Protein AF-A0A8U8B3V0-F1 (afdb_monomer_lite)

pLDDT: mean 78.34, std 12.83, range [44.94, 96.38]

Foldseek 3Di:
DVVVVVVVVVVVVVVVVVVVVVVVVVVVVVVVVVVVVCCVVPPPDPPVRVVVLLVVLVVVVLVLVLLVLVLQQLVCVLVVHHRDVCSVVVNDPDDPPPVCSVVCPPPVVVVVVVVSVVVSVVSVVVSVVSVVVSVVVVVVVPPPPD

Organism: Geospiza parvula (NCBI:txid87175)

InterPro domains:
  IPR040210 Cep85/Cep85L [PTHR31075] (2-146)
  IPR058190 Centrosomal protein of 85 kDa-like, CC4 coiled-coil domain [PF24555] (1-32)

Radius of gyration: 33.57 Å; chains: 1; bounding box: 86×41×93 Å

Secondary structure (DSSP, 8-state):
-HHHHHHHHHHHHHHHHHHHHHHHHHHHHHHHHHHHHHHHH-----HHHHHHHHHHHHHHHHHHHHHHHHHHHHHHHHTTPPP-HHHHTT-------TTHHHHTTSHHHHHHHHHHHHHHHHHHHHHHHHHHHHHHHHHHHT----

Sequence (146 aa):
MRRENALQQLRAAVKELSVQNQELIEKNLTLQEQLRQAQLTAQPLPADTARLAQELHGELASCLQDLQSVYSIVTQRAQGKDPNLSLLLGIHSVQYPVKEKDDLLSPDGLAKKLVEVKQLHKEVEDLRTAISDRYAQDMGDNCITQ

Structure (mmCIF, N/CA/C/O backbone):
data_AF-A0A8U8B3V0-F1
#
_entry.id   AF-A0A8U8B3V0-F1
#
loop_
_atom_site.group_PDB
_atom_site.id
_atom_site.type_symbol
_atom_site.label_atom_id
_atom_site.label_alt_id
_atom_site.label_comp_id
_atom_site.label_asym_id
_atom_site.label_entity_id
_atom_site.label_seq_id
_atom_site.pdbx_PDB_ins_code
_atom_site.Cartn_x
_atom_site.Cartn_y
_atom_site.Cartn_z
_atom_site.occupancy
_atom_site.B_iso_or_equiv
_atom_site.auth_seq_id
_atom_site.auth_comp_id
_atom_site.auth_asym_id
_atom_site.auth_atom_id
_atom_site.pdbx_PDB_model_num
ATOM 1 N N . MET A 1 1 ? -53.042 -22.652 54.509 1.00 62.47 1 MET A N 1
ATOM 2 C CA . MET A 1 1 ? -53.246 -22.902 53.061 1.00 62.47 1 MET A CA 1
ATOM 3 C C . MET A 1 1 ? -53.024 -21.683 52.155 1.00 62.47 1 MET A C 1
ATOM 5 O O . MET A 1 1 ? -51.919 -21.561 51.653 1.00 62.47 1 MET A O 1
ATOM 9 N N . ARG A 1 2 ? -53.971 -20.748 51.918 1.00 72.75 2 ARG A N 1
ATOM 10 C CA . ARG A 1 2 ? -53.747 -19.657 50.918 1.00 72.75 2 ARG A CA 1
ATOM 11 C C . ARG A 1 2 ? -52.559 -18.729 51.230 1.00 72.75 2 ARG A C 1
ATOM 13 O O . ARG A 1 2 ? -51.812 -18.371 50.328 1.00 72.75 2 ARG A O 1
ATOM 20 N N . ARG A 1 3 ? -52.380 -18.352 52.501 1.00 75.44 3 ARG A N 1
ATOM 21 C CA . ARG A 1 3 ? -51.289 -17.465 52.951 1.00 75.44 3 ARG A CA 1
ATOM 22 C C . ARG A 1 3 ? -49.904 -18.115 52.838 1.00 75.44 3 ARG A C 1
ATOM 24 O O . ARG A 1 3 ? -48.948 -17.438 52.487 1.00 75.44 3 ARG A O 1
ATOM 31 N N . GLU A 1 4 ? -49.813 -19.418 53.097 1.00 80.75 4 GLU A N 1
ATOM 32 C CA . GLU A 1 4 ? -48.567 -20.187 52.956 1.00 80.75 4 GLU A CA 1
ATOM 33 C C . GLU A 1 4 ? -48.157 -20.331 51.492 1.00 80.75 4 GLU A C 1
ATOM 35 O O . GLU A 1 4 ? -46.999 -20.081 51.174 1.00 80.75 4 GLU A O 1
ATOM 40 N N . ASN A 1 5 ? -49.110 -20.603 50.593 1.00 81.94 5 ASN A N 1
ATOM 41 C CA . ASN A 1 5 ? -48.838 -20.657 49.154 1.00 81.94 5 ASN A CA 1
ATOM 42 C C . ASN A 1 5 ? -48.318 -19.318 48.607 1.00 81.94 5 ASN A C 1
ATOM 44 O O . ASN A 1 5 ? -47.363 -19.307 47.835 1.00 81.94 5 ASN A O 1
ATOM 48 N N . ALA A 1 6 ? -48.888 -18.188 49.039 1.00 83.75 6 ALA A N 1
ATOM 49 C CA . ALA A 1 6 ? -48.409 -16.861 48.638 1.00 83.75 6 ALA A CA 1
ATOM 50 C C . ALA A 1 6 ? -46.982 -16.575 49.148 1.00 83.75 6 ALA A C 1
ATOM 52 O O . ALA A 1 6 ? -46.149 -16.038 48.420 1.00 83.75 6 ALA A O 1
ATOM 53 N N . LEU A 1 7 ? -46.669 -16.985 50.383 1.00 89.94 7 LEU A N 1
ATOM 54 C CA . LEU A 1 7 ? -45.320 -16.886 50.951 1.00 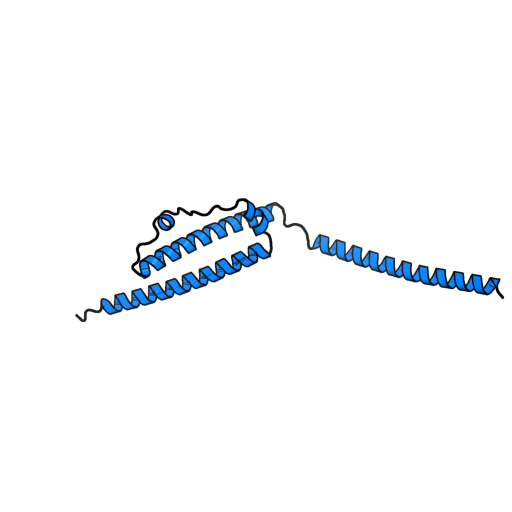89.94 7 LEU A CA 1
ATOM 55 C C . LEU A 1 7 ? -44.308 -17.770 50.211 1.00 89.94 7 LEU A C 1
ATOM 57 O O . LEU A 1 7 ? -43.166 -17.358 50.008 1.00 89.94 7 LEU A O 1
ATOM 61 N N . GLN A 1 8 ? -44.709 -18.971 49.792 1.00 87.88 8 GLN A N 1
ATOM 62 C CA . GLN A 1 8 ? -43.870 -19.860 48.986 1.00 87.88 8 GLN A CA 1
ATOM 63 C C . GLN A 1 8 ? -43.620 -19.309 47.581 1.00 87.88 8 GLN A C 1
ATOM 65 O O . GLN A 1 8 ? -42.479 -19.345 47.125 1.00 87.88 8 GLN A O 1
ATOM 70 N N . GLN A 1 9 ? -44.636 -18.736 46.931 1.00 88.75 9 GLN A N 1
ATOM 71 C CA . GLN A 1 9 ? -44.484 -18.075 45.630 1.00 88.75 9 GLN A CA 1
ATOM 72 C C . GLN A 1 9 ? -43.546 -16.866 45.707 1.00 88.75 9 GLN A C 1
ATOM 74 O O . GLN A 1 9 ? -42.654 -16.733 44.873 1.00 88.75 9 GLN A O 1
ATOM 79 N N . LEU A 1 10 ? -43.674 -16.031 46.744 1.00 91.00 10 LEU A N 1
ATOM 80 C CA . LEU A 1 10 ? -42.775 -14.894 46.947 1.00 91.00 10 LEU A CA 1
ATOM 81 C C . LEU A 1 10 ? -41.325 -15.350 47.168 1.00 91.00 10 LEU A C 1
ATOM 83 O O . LEU A 1 10 ? -40.404 -14.790 46.581 1.00 91.00 10 LEU A O 1
ATOM 87 N N . ARG A 1 11 ? -41.110 -16.399 47.974 1.00 91.75 11 ARG A N 1
ATOM 88 C CA . ARG A 1 11 ? -39.772 -16.980 48.182 1.00 91.75 11 ARG A CA 1
ATOM 89 C C . ARG A 1 11 ? -39.170 -17.525 46.890 1.00 91.75 11 ARG A C 1
ATOM 91 O O . ARG A 1 11 ? -37.973 -17.357 46.682 1.00 91.75 11 ARG A O 1
ATOM 98 N N . ALA A 1 12 ? -39.976 -18.162 46.043 1.00 89.81 12 ALA A N 1
ATOM 99 C CA . ALA A 1 12 ? -39.524 -18.660 44.748 1.00 89.81 12 ALA A CA 1
ATOM 100 C C . ALA A 1 12 ? -39.103 -17.507 43.825 1.00 89.81 12 ALA A C 1
ATOM 102 O O . ALA A 1 12 ? -37.981 -17.521 43.328 1.00 89.81 12 ALA A O 1
ATOM 103 N N . ALA A 1 13 ? -39.935 -16.468 43.699 1.00 91.44 13 ALA A N 1
ATOM 104 C CA . ALA A 1 13 ? -39.638 -15.295 42.876 1.00 91.44 13 ALA A CA 1
ATOM 105 C C . ALA A 1 13 ? -38.382 -14.541 43.348 1.00 91.44 13 ALA A C 1
ATOM 107 O O . ALA A 1 13 ? -37.547 -14.151 42.539 1.00 91.44 13 ALA A O 1
ATOM 108 N N . VAL A 1 14 ? -38.200 -14.377 44.663 1.00 93.00 14 VAL A N 1
ATOM 109 C CA . VAL A 1 14 ? -36.988 -13.755 45.226 1.00 93.00 14 VAL A CA 1
ATOM 110 C C . VAL A 1 14 ? -35.747 -14.600 44.937 1.00 93.00 14 VAL A C 1
ATOM 112 O O . VAL A 1 14 ? -34.689 -14.053 44.634 1.00 93.00 14 VAL A O 1
ATOM 115 N N . LYS A 1 15 ? -35.862 -15.930 45.000 1.00 93.75 15 LYS A N 1
ATOM 116 C CA . LYS A 1 15 ? -34.750 -16.835 44.696 1.00 93.75 15 LYS A CA 1
ATOM 117 C C . LYS A 1 15 ? -34.370 -16.770 43.216 1.00 93.75 15 LYS A C 1
ATOM 119 O O . LYS A 1 15 ? -33.188 -16.717 42.901 1.00 93.75 15 LYS A O 1
ATOM 124 N N . GLU A 1 16 ? -35.357 -16.716 42.332 1.00 94.81 16 GLU A N 1
ATOM 125 C CA . GLU A 1 16 ? -35.156 -16.587 40.888 1.00 94.81 16 GLU A CA 1
ATOM 126 C C . GLU A 1 16 ? -34.526 -15.233 40.521 1.00 94.81 16 GLU A C 1
ATOM 128 O O . GLU A 1 16 ? -33.511 -15.197 39.828 1.00 94.81 16 GLU A O 1
ATOM 133 N N . LEU A 1 17 ? -35.023 -14.131 41.096 1.00 94.75 17 LEU A N 1
ATOM 134 C CA . LEU A 1 17 ? -34.415 -12.801 40.961 1.00 94.75 17 LEU A CA 1
ATOM 135 C C . LEU A 1 17 ? -32.986 -12.750 41.507 1.00 94.75 17 LEU A C 1
ATOM 137 O O . LEU A 1 17 ? -32.134 -12.080 40.931 1.00 94.75 17 LEU A O 1
ATOM 141 N N . SER A 1 18 ? -32.711 -13.444 42.613 1.00 94.56 18 SER A N 1
ATOM 142 C CA . SER A 1 18 ? -31.363 -13.526 43.180 1.00 94.56 18 SER A CA 1
ATOM 143 C C . SER A 1 18 ? -30.403 -14.236 42.231 1.00 94.56 18 SER A C 1
ATOM 145 O O . SER A 1 18 ? -29.291 -13.755 42.046 1.00 94.56 18 SER A O 1
ATOM 147 N N . VAL A 1 19 ? -30.826 -15.350 41.622 1.00 94.25 19 VAL A N 1
ATOM 148 C CA . VAL A 1 19 ? -30.021 -16.087 40.635 1.00 94.25 19 VAL A CA 1
ATOM 149 C C . VAL A 1 19 ? -29.766 -15.220 39.404 1.00 94.25 19 VAL A C 1
ATOM 151 O O . VAL A 1 19 ? -28.622 -15.096 38.977 1.00 94.25 19 VAL A O 1
ATOM 154 N N . GLN A 1 20 ? -30.796 -14.546 38.887 1.00 94.75 20 GLN A N 1
ATOM 155 C CA . GLN A 1 20 ? -30.652 -13.633 37.750 1.00 94.75 20 GLN A CA 1
ATOM 156 C C . GLN A 1 20 ? -29.718 -12.455 38.054 1.00 94.75 20 GLN A C 1
ATOM 158 O O . GLN A 1 20 ? -28.902 -12.088 37.212 1.00 94.75 20 GLN A O 1
ATOM 163 N N . ASN A 1 21 ? -29.793 -11.876 39.256 1.00 95.00 21 ASN A N 1
ATOM 164 C CA . ASN A 1 21 ? -28.866 -10.823 39.676 1.00 95.00 21 ASN A CA 1
ATOM 165 C C . ASN A 1 21 ? -27.423 -11.326 39.723 1.00 95.00 21 ASN A C 1
ATOM 167 O O . ASN A 1 21 ? -26.513 -10.629 39.286 1.00 95.00 21 ASN A O 1
ATOM 171 N N . GLN A 1 22 ? -27.211 -12.536 40.237 1.00 95.88 22 GLN A N 1
ATOM 172 C CA . GLN A 1 22 ? -25.883 -13.133 40.331 1.00 95.88 22 GLN A CA 1
ATOM 173 C C . GLN A 1 22 ? -25.280 -13.369 38.942 1.00 95.88 22 GLN A C 1
ATOM 175 O O . GLN A 1 22 ? -24.132 -13.010 38.696 1.00 95.88 22 GLN A O 1
ATOM 180 N N . GLU A 1 23 ? -26.095 -13.862 38.010 1.00 95.81 23 GLU A N 1
ATOM 181 C CA . GLU A 1 23 ? -25.704 -14.075 36.617 1.00 95.81 23 GLU A CA 1
ATOM 182 C C . GLU A 1 23 ? -25.417 -12.748 35.884 1.00 95.81 23 GLU A C 1
ATOM 184 O O . GLU A 1 23 ? -24.482 -12.649 35.090 1.00 95.81 23 GLU A O 1
ATOM 189 N N . LEU A 1 24 ? -26.191 -11.693 36.166 1.00 95.81 24 LEU A N 1
ATOM 190 C CA . LEU A 1 24 ? -25.937 -10.347 35.642 1.00 95.81 24 LEU A CA 1
ATOM 191 C C . LEU A 1 24 ? -24.634 -9.753 36.182 1.00 95.81 24 LEU A C 1
ATOM 193 O O . LEU A 1 24 ? -23.906 -9.121 35.419 1.00 95.81 24 LEU A O 1
ATOM 197 N N . ILE A 1 25 ? -24.325 -9.957 37.465 1.00 96.00 25 ILE A N 1
ATOM 198 C CA . ILE A 1 25 ? -23.066 -9.508 38.077 1.00 96.00 25 ILE A CA 1
ATOM 199 C C . ILE A 1 25 ? -21.878 -10.213 37.420 1.00 96.00 25 ILE A C 1
ATOM 201 O O . ILE A 1 25 ? -20.908 -9.553 37.054 1.00 96.00 25 ILE A O 1
ATOM 205 N N . GLU A 1 26 ? -21.968 -11.527 37.214 1.00 96.38 26 GLU A N 1
ATOM 206 C CA . GLU A 1 26 ? -20.926 -12.305 36.539 1.00 96.38 26 GLU A CA 1
ATOM 207 C C . GLU A 1 26 ? -20.706 -11.828 35.095 1.00 96.38 26 GLU A C 1
ATOM 209 O O . GLU A 1 26 ? -19.571 -11.583 34.675 1.00 96.38 26 GLU A O 1
ATOM 214 N N . LYS A 1 27 ? -21.793 -11.586 34.349 1.00 94.50 27 LYS A N 1
ATOM 215 C CA . LYS A 1 27 ? -21.730 -10.991 33.004 1.00 94.50 27 LYS A CA 1
ATOM 216 C C . LYS A 1 27 ? -21.117 -9.591 33.027 1.00 94.50 27 LYS A C 1
ATOM 218 O O . LYS A 1 27 ? -20.308 -9.275 32.160 1.00 94.50 27 LYS A O 1
ATOM 223 N N . ASN A 1 28 ? -21.462 -8.756 34.007 1.00 95.88 28 ASN A N 1
ATOM 224 C CA . ASN A 1 28 ? -20.919 -7.403 34.121 1.00 95.88 28 ASN A CA 1
ATOM 225 C C . ASN A 1 28 ? -19.412 -7.422 34.408 1.00 95.88 28 ASN A C 1
ATOM 227 O O . ASN A 1 28 ? -18.664 -6.711 33.745 1.00 95.88 28 ASN A O 1
ATOM 231 N N . LEU A 1 29 ? -18.966 -8.285 35.325 1.00 95.38 29 LEU A N 1
ATOM 232 C CA . LEU A 1 29 ? -17.548 -8.494 35.624 1.00 95.38 29 LEU A CA 1
ATOM 233 C C . LEU A 1 29 ? -16.782 -8.990 34.396 1.00 95.38 29 LEU A C 1
ATOM 235 O O . LEU A 1 29 ? -15.734 -8.447 34.063 1.00 95.38 29 LEU A O 1
ATOM 239 N N . THR A 1 30 ? -17.342 -9.963 33.676 1.00 94.56 30 THR A N 1
ATOM 240 C CA . THR A 1 30 ? -16.739 -10.493 32.445 1.00 94.56 30 THR A CA 1
ATOM 241 C C . THR A 1 30 ? -16.597 -9.401 31.385 1.00 94.56 30 THR A C 1
ATOM 243 O O . THR A 1 30 ? -15.546 -9.271 30.761 1.00 94.56 30 THR A O 1
ATOM 246 N N . LEU A 1 31 ? -17.632 -8.577 31.204 1.00 93.75 31 LEU A N 1
ATOM 247 C CA . LEU A 1 31 ? -17.594 -7.447 30.278 1.00 93.75 31 LEU A CA 1
ATOM 248 C C . LEU A 1 31 ? -16.590 -6.375 30.716 1.00 93.75 31 LEU A C 1
ATOM 250 O O . LEU A 1 31 ? -15.888 -5.832 29.867 1.00 93.75 31 LEU A O 1
ATOM 254 N N . GLN A 1 32 ? -16.488 -6.073 32.013 1.00 93.75 32 GLN A N 1
ATOM 255 C CA . GLN A 1 32 ? -15.497 -5.127 32.533 1.00 93.75 32 GLN A CA 1
ATOM 256 C C . GLN A 1 32 ? -14.064 -5.621 32.309 1.00 93.75 32 GLN A C 1
ATOM 258 O O . GLN A 1 32 ? -13.212 -4.829 31.906 1.00 93.75 32 GLN A O 1
ATOM 263 N N . GLU A 1 33 ? -13.803 -6.914 32.512 1.00 91.19 33 GLU A N 1
ATOM 264 C CA . GLU A 1 33 ? -12.494 -7.523 32.253 1.00 91.19 33 GLU A CA 1
ATOM 265 C C . GLU A 1 33 ? -12.153 -7.456 30.758 1.00 91.19 33 GLU A C 1
ATOM 267 O O . GLU A 1 33 ? -11.078 -6.994 30.380 1.00 91.19 33 GLU A O 1
ATOM 272 N N . GLN A 1 34 ? -13.106 -7.814 29.889 1.00 88.94 34 GLN A N 1
ATOM 273 C CA . GLN A 1 34 ? -12.943 -7.709 28.437 1.00 88.94 34 GLN A CA 1
ATOM 274 C C . GLN A 1 34 ? -12.698 -6.266 27.988 1.00 88.94 34 GLN A C 1
ATOM 276 O O . GLN A 1 34 ? -11.825 -6.027 27.157 1.00 88.94 34 GLN A O 1
ATOM 281 N N . LEU A 1 35 ? -13.420 -5.295 28.555 1.00 84.75 35 LEU A N 1
ATOM 282 C CA . LEU A 1 35 ? -13.231 -3.875 28.262 1.00 84.75 35 LEU A CA 1
ATOM 283 C C . LEU A 1 35 ? -11.833 -3.412 28.686 1.00 84.75 35 LEU A C 1
ATOM 285 O O . LEU A 1 35 ? -11.143 -2.749 27.915 1.00 84.75 35 LEU A O 1
ATOM 289 N N . ARG A 1 36 ? -11.391 -3.790 29.888 1.00 85.56 36 ARG A N 1
ATOM 290 C CA . ARG A 1 36 ? -10.049 -3.481 30.392 1.00 85.56 36 ARG A CA 1
ATOM 291 C C . ARG A 1 36 ? -8.970 -4.095 29.502 1.00 85.56 36 ARG A C 1
ATOM 293 O O . ARG A 1 36 ? -7.981 -3.437 29.188 1.00 85.56 36 ARG A O 1
ATOM 300 N N . GLN A 1 37 ? -9.162 -5.332 29.062 1.00 81.50 37 GLN A N 1
ATOM 301 C CA . GLN A 1 37 ? -8.214 -6.031 28.201 1.00 81.50 37 GLN A CA 1
ATOM 302 C C . GLN A 1 37 ? -8.172 -5.441 26.786 1.00 81.50 37 GLN A C 1
ATOM 304 O O . GLN A 1 37 ? -7.089 -5.278 26.220 1.00 81.50 37 GLN A O 1
ATOM 309 N N . ALA A 1 38 ? -9.326 -5.036 26.250 1.00 75.50 38 ALA A N 1
ATOM 310 C CA . ALA A 1 38 ? -9.426 -4.291 25.002 1.00 75.50 38 ALA A CA 1
ATOM 311 C C . ALA A 1 38 ? -8.737 -2.922 25.106 1.00 75.50 38 ALA A C 1
ATOM 313 O O . ALA A 1 38 ? -8.017 -2.541 24.198 1.00 75.50 38 ALA A O 1
ATOM 314 N N . GLN A 1 39 ? -8.868 -2.203 26.224 1.00 74.81 39 GLN A N 1
ATOM 315 C CA . GLN A 1 39 ? -8.175 -0.924 26.443 1.00 74.81 39 GLN A CA 1
ATOM 316 C C . GLN A 1 39 ? -6.650 -1.076 26.543 1.00 74.81 39 GLN A C 1
ATOM 318 O O . GLN A 1 39 ? -5.916 -0.201 26.091 1.00 74.81 39 GLN A O 1
ATOM 323 N N . LEU A 1 40 ? -6.164 -2.182 27.115 1.00 70.50 40 LEU A N 1
ATOM 324 C CA . LEU A 1 40 ? -4.729 -2.482 27.186 1.00 70.50 40 LEU A CA 1
ATOM 325 C C . LEU A 1 40 ? -4.134 -2.859 25.823 1.00 70.50 40 LEU A C 1
ATOM 327 O O . LEU A 1 40 ? -2.973 -2.558 25.562 1.00 70.50 40 LEU A O 1
ATOM 331 N N . THR A 1 41 ? -4.912 -3.517 24.961 1.00 65.62 41 THR A N 1
ATOM 332 C CA . THR A 1 41 ? -4.482 -3.912 23.606 1.00 65.62 41 THR A CA 1
ATOM 333 C C . THR A 1 41 ? -4.690 -2.808 22.575 1.00 65.62 41 THR A C 1
ATOM 335 O O . THR A 1 41 ? -3.882 -2.664 21.664 1.00 65.62 41 THR A O 1
ATOM 338 N N . ALA A 1 42 ? -5.726 -1.990 22.741 1.00 60.66 42 ALA A N 1
ATOM 339 C CA . ALA A 1 42 ? -6.042 -0.840 21.905 1.00 60.66 42 ALA A CA 1
ATOM 340 C C . ALA A 1 42 ? -5.415 0.449 22.449 1.00 60.66 42 ALA A C 1
ATOM 342 O O . ALA A 1 42 ? -6.037 1.512 22.379 1.00 60.66 42 ALA A O 1
ATOM 343 N N . GLN A 1 43 ? -4.198 0.380 23.006 1.00 59.38 43 GLN A N 1
ATOM 344 C CA . GLN A 1 43 ? -3.450 1.608 23.248 1.00 59.38 43 GLN A CA 1
ATOM 345 C C . GLN A 1 43 ? -3.350 2.348 21.907 1.00 59.38 43 GLN A C 1
ATOM 347 O O . GLN A 1 43 ? -2.859 1.759 20.937 1.00 59.38 43 GLN A O 1
ATOM 352 N N . PRO A 1 44 ? -3.827 3.604 21.814 1.00 59.00 44 PRO A N 1
ATOM 353 C CA . PRO A 1 44 ? -3.600 4.406 20.629 1.00 59.00 44 PRO A CA 1
ATOM 354 C C . PRO A 1 44 ? -2.098 4.409 20.375 1.00 59.00 44 PRO A C 1
ATOM 356 O O . PRO A 1 44 ? -1.326 4.651 21.308 1.00 59.00 44 PRO A O 1
ATOM 359 N N . LEU A 1 45 ? -1.685 4.109 19.139 1.00 60.03 45 LEU A N 1
ATOM 360 C CA . LEU A 1 45 ? -0.303 4.322 18.716 1.00 60.03 45 LEU A CA 1
ATOM 361 C C . LEU A 1 45 ? 0.123 5.700 19.241 1.00 60.03 45 LEU A C 1
ATOM 363 O O . LEU A 1 45 ? -0.654 6.650 19.073 1.00 60.03 45 LEU A O 1
ATOM 367 N N . PRO A 1 46 ? 1.288 5.824 19.909 1.00 70.31 46 PRO A N 1
ATOM 368 C CA . PRO A 1 46 ? 1.759 7.111 20.399 1.00 70.31 46 PRO A CA 1
ATOM 369 C C . PRO A 1 46 ? 1.591 8.144 19.288 1.00 70.31 46 PRO A C 1
ATOM 371 O O . PRO A 1 46 ? 1.894 7.832 18.135 1.00 70.31 46 PRO A O 1
ATOM 374 N N . ALA A 1 47 ? 1.072 9.335 19.598 1.00 66.56 47 ALA A N 1
ATOM 375 C CA . ALA A 1 47 ? 0.733 10.334 18.577 1.00 66.56 47 ALA A CA 1
ATOM 376 C C . ALA A 1 47 ? 1.900 10.584 17.597 1.00 66.56 47 ALA A C 1
ATOM 378 O O . ALA A 1 47 ? 1.690 10.746 16.396 1.00 66.56 47 ALA A O 1
ATOM 379 N N . ASP A 1 48 ? 3.134 10.490 18.097 1.00 70.19 48 ASP A N 1
ATOM 380 C CA . ASP A 1 48 ? 4.362 10.560 17.306 1.00 70.19 48 ASP A CA 1
ATOM 381 C C . ASP A 1 48 ? 4.514 9.399 16.310 1.00 70.19 48 ASP A C 1
ATOM 383 O O . ASP A 1 48 ? 4.902 9.615 15.168 1.00 70.19 48 ASP A O 1
ATOM 387 N N . THR A 1 49 ? 4.172 8.168 16.700 1.00 72.94 49 THR A N 1
ATOM 388 C CA . THR A 1 49 ? 4.197 6.990 15.816 1.00 72.94 49 THR A CA 1
ATOM 389 C C . THR A 1 49 ? 3.134 7.085 14.725 1.00 72.94 49 THR A C 1
ATOM 391 O O . THR A 1 49 ? 3.421 6.770 13.573 1.00 72.94 49 THR A O 1
ATOM 394 N N . ALA A 1 50 ? 1.930 7.559 15.056 1.00 71.00 50 ALA A N 1
ATOM 395 C CA . ALA A 1 50 ? 0.877 7.781 14.065 1.00 71.00 50 ALA A CA 1
ATOM 396 C C . ALA A 1 50 ? 1.285 8.857 13.044 1.00 71.00 50 ALA A C 1
ATOM 398 O O . ALA A 1 50 ? 1.120 8.662 11.839 1.00 71.00 50 ALA A O 1
ATOM 399 N N . ARG A 1 51 ? 1.897 9.955 13.510 1.00 75.38 51 ARG A N 1
ATOM 400 C CA . ARG A 1 51 ? 2.410 11.019 12.639 1.00 75.38 51 ARG A CA 1
ATOM 401 C C . ARG A 1 51 ? 3.550 10.534 11.742 1.00 75.38 51 ARG A C 1
ATOM 403 O O . ARG A 1 51 ? 3.521 10.783 10.542 1.00 75.38 51 ARG A O 1
ATOM 410 N N . LEU A 1 52 ? 4.518 9.801 12.296 1.00 76.19 52 LEU A N 1
ATOM 411 C CA . LEU A 1 52 ? 5.625 9.220 11.525 1.00 76.19 52 LEU A CA 1
ATOM 412 C C . LEU A 1 52 ? 5.130 8.211 10.481 1.00 76.19 52 LEU A C 1
ATOM 414 O O . LEU A 1 52 ? 5.619 8.209 9.356 1.00 76.19 52 LEU A O 1
ATOM 418 N N . ALA A 1 53 ? 4.141 7.380 10.822 1.00 75.19 53 ALA A N 1
ATOM 419 C CA . ALA A 1 53 ? 3.522 6.463 9.870 1.00 75.19 53 ALA A CA 1
ATOM 420 C C . ALA A 1 53 ? 2.827 7.217 8.724 1.00 75.19 53 ALA A C 1
ATOM 422 O O . ALA A 1 53 ? 2.922 6.802 7.572 1.00 75.19 53 ALA A O 1
ATOM 423 N N . GLN A 1 54 ? 2.176 8.344 9.023 1.00 75.38 54 GLN A N 1
ATOM 424 C CA . GLN A 1 54 ? 1.520 9.187 8.026 1.00 75.38 54 GLN A CA 1
ATOM 425 C C . GLN A 1 54 ? 2.523 9.900 7.106 1.00 75.38 54 GLN A C 1
ATOM 427 O O . GLN A 1 54 ? 2.312 9.943 5.894 1.00 75.38 54 GLN A O 1
ATOM 432 N N . GLU A 1 55 ? 3.619 10.428 7.659 1.00 77.94 55 GLU A N 1
ATOM 433 C CA . GLU A 1 55 ? 4.717 11.012 6.879 1.00 77.94 55 GLU A CA 1
ATOM 434 C C . GLU A 1 55 ? 5.348 9.961 5.959 1.00 77.94 55 GLU A C 1
ATOM 436 O O . GLU A 1 55 ? 5.412 10.167 4.749 1.00 77.94 55 GLU A O 1
ATOM 441 N N . LEU A 1 56 ? 5.706 8.790 6.499 1.00 80.00 56 LEU A N 1
ATOM 442 C CA . LEU A 1 56 ? 6.261 7.680 5.722 1.00 80.00 56 LEU A CA 1
ATOM 443 C C . LEU A 1 56 ? 5.317 7.240 4.599 1.00 80.00 56 LEU A C 1
ATOM 445 O O . LEU A 1 56 ? 5.757 6.974 3.484 1.00 80.00 56 LEU A O 1
ATOM 449 N N . HIS A 1 57 ? 4.017 7.165 4.879 1.00 77.44 57 HIS A N 1
ATOM 450 C CA . HIS A 1 57 ? 3.029 6.803 3.873 1.00 77.44 57 HIS A CA 1
ATOM 451 C C . HIS A 1 57 ? 2.963 7.841 2.744 1.00 77.44 57 HIS A C 1
ATOM 453 O O . HIS A 1 57 ? 2.901 7.467 1.573 1.00 77.44 57 HIS A O 1
ATOM 459 N N . GLY A 1 58 ? 2.993 9.134 3.079 1.00 75.38 58 GLY A N 1
ATOM 460 C CA . GLY A 1 58 ? 3.029 10.214 2.092 1.00 75.38 58 GLY A CA 1
ATOM 461 C C . GLY A 1 58 ? 4.265 10.145 1.193 1.00 75.38 58 GLY A C 1
ATOM 462 O O . GLY A 1 58 ? 4.144 10.253 -0.026 1.00 75.38 58 GLY A O 1
ATOM 463 N N . GLU A 1 59 ? 5.434 9.888 1.778 1.00 79.88 59 GLU A N 1
ATOM 464 C CA . GLU A 1 59 ? 6.680 9.702 1.025 1.00 79.88 59 GLU A CA 1
ATOM 465 C C . GLU A 1 59 ? 6.615 8.468 0.115 1.00 79.88 59 GLU A C 1
ATOM 467 O O . GLU A 1 59 ? 6.909 8.558 -1.075 1.00 79.88 59 GLU A O 1
ATOM 472 N N . LEU A 1 60 ? 6.135 7.326 0.623 1.00 79.75 60 LEU A N 1
ATOM 473 C CA . LEU A 1 60 ? 5.956 6.111 -0.181 1.00 79.75 60 LEU A CA 1
ATOM 474 C C . LEU A 1 60 ? 4.977 6.318 -1.342 1.00 79.75 60 LEU A C 1
ATOM 476 O O . LEU A 1 60 ? 5.199 5.791 -2.432 1.00 79.75 60 LEU A O 1
ATOM 480 N N . ALA A 1 61 ? 3.902 7.081 -1.130 1.00 77.25 61 ALA A N 1
ATOM 481 C CA . ALA A 1 61 ? 2.940 7.403 -2.176 1.00 77.25 61 ALA A CA 1
ATOM 482 C C . ALA A 1 61 ? 3.565 8.274 -3.274 1.00 77.25 61 ALA A C 1
ATOM 484 O O . ALA A 1 61 ? 3.360 7.987 -4.455 1.00 77.25 61 ALA A O 1
ATOM 485 N N . SER A 1 62 ? 4.351 9.283 -2.893 1.00 79.12 62 SER A N 1
ATOM 486 C CA . SER A 1 62 ? 5.093 10.129 -3.834 1.00 79.12 62 SER A CA 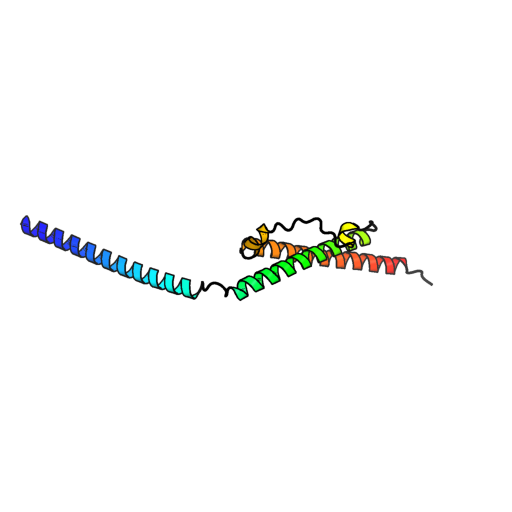1
ATOM 487 C C . SER A 1 62 ? 6.114 9.310 -4.629 1.00 79.12 62 SER A C 1
ATOM 489 O O . SER A 1 62 ? 6.088 9.327 -5.857 1.00 79.12 62 SER A O 1
ATOM 491 N N . CYS A 1 63 ? 6.927 8.487 -3.956 1.00 81.81 63 CYS A N 1
ATOM 492 C CA . CYS A 1 63 ? 7.896 7.614 -4.625 1.00 81.81 63 CYS A CA 1
ATOM 493 C C . CYS A 1 63 ? 7.237 6.626 -5.597 1.00 81.81 63 CYS A C 1
ATOM 495 O O . CYS A 1 63 ? 7.781 6.350 -6.666 1.00 81.81 63 CYS A O 1
ATOM 497 N N . LEU A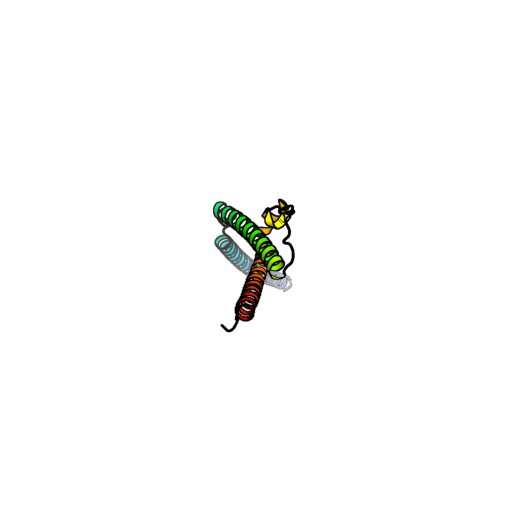 1 64 ? 6.068 6.082 -5.244 1.00 82.69 64 LEU A N 1
ATOM 498 C CA . LEU A 1 64 ? 5.308 5.201 -6.129 1.00 82.69 64 LEU A CA 1
ATOM 499 C C . LEU A 1 64 ? 4.861 5.938 -7.400 1.00 82.69 64 LEU A C 1
ATOM 501 O O . LEU A 1 64 ? 5.018 5.406 -8.499 1.00 82.69 64 LEU A O 1
ATOM 505 N N . GLN A 1 65 ? 4.351 7.162 -7.258 1.00 80.88 65 GLN A N 1
ATOM 506 C CA . GLN A 1 65 ? 3.912 7.987 -8.383 1.00 80.88 65 GLN A CA 1
ATOM 507 C C . GLN A 1 65 ? 5.074 8.350 -9.318 1.00 80.88 65 GLN A C 1
ATOM 509 O O . GLN A 1 65 ? 4.936 8.305 -10.547 1.00 80.88 65 GLN A O 1
ATOM 514 N N . ASP A 1 66 ? 6.233 8.673 -8.748 1.00 83.00 66 ASP A N 1
ATOM 515 C CA . ASP A 1 66 ? 7.449 8.946 -9.511 1.00 83.00 66 ASP A CA 1
ATOM 516 C C . ASP A 1 66 ? 7.888 7.709 -10.290 1.00 83.00 66 ASP A C 1
ATOM 518 O O . ASP A 1 66 ? 8.136 7.779 -11.496 1.00 83.00 66 ASP A O 1
ATOM 522 N N . LEU A 1 67 ? 7.909 6.547 -9.636 1.00 84.50 67 LEU A N 1
ATOM 523 C CA . LEU A 1 67 ? 8.314 5.300 -10.271 1.00 84.50 67 LEU A CA 1
ATOM 524 C C . LEU A 1 67 ? 7.332 4.867 -11.374 1.00 84.50 67 LEU A C 1
ATOM 526 O O . LEU A 1 67 ? 7.775 4.401 -12.423 1.00 84.50 67 LEU A O 1
ATOM 530 N N . GLN A 1 68 ? 6.025 5.089 -11.203 1.00 83.56 68 GLN A N 1
ATOM 531 C CA . GLN A 1 68 ? 5.019 4.903 -12.260 1.00 83.56 68 GLN A CA 1
ATOM 532 C C . GLN A 1 68 ? 5.247 5.841 -13.451 1.00 83.56 68 GLN A C 1
ATOM 534 O O . GLN A 1 68 ? 5.144 5.429 -14.610 1.00 83.56 68 GLN A O 1
ATOM 539 N N . SER A 1 69 ? 5.594 7.100 -13.180 1.00 84.44 69 SER A N 1
ATOM 540 C CA . SER A 1 69 ? 5.911 8.083 -14.220 1.00 84.44 69 SER A CA 1
ATOM 541 C C . SER A 1 69 ? 7.146 7.652 -15.015 1.00 84.44 69 SER A C 1
ATOM 543 O O . SER A 1 69 ? 7.118 7.643 -16.247 1.00 84.44 69 SER A O 1
ATOM 545 N N . VAL A 1 70 ? 8.197 7.201 -14.321 1.00 85.69 70 VAL A N 1
ATOM 546 C CA . VAL A 1 70 ? 9.416 6.651 -14.933 1.00 85.69 70 VAL A CA 1
ATOM 547 C C . VAL A 1 70 ? 9.107 5.395 -15.745 1.00 85.69 70 VAL A C 1
ATOM 549 O O . VAL A 1 70 ? 9.528 5.306 -16.897 1.00 85.69 70 VAL A O 1
ATOM 552 N N . TYR A 1 71 ? 8.334 4.450 -15.202 1.00 84.50 71 TYR A N 1
ATOM 553 C CA . TYR A 1 71 ? 7.907 3.253 -15.930 1.00 84.50 71 TYR A CA 1
ATOM 554 C C . TYR A 1 71 ? 7.199 3.617 -17.242 1.00 84.50 71 TYR A C 1
ATOM 556 O O . TYR A 1 71 ? 7.536 3.074 -18.296 1.00 84.50 71 TYR A O 1
ATOM 564 N N . SER A 1 72 ? 6.274 4.580 -17.205 1.00 84.62 72 SER A N 1
ATOM 565 C CA . SER A 1 72 ? 5.550 5.054 -18.389 1.00 84.62 72 SER A CA 1
ATOM 566 C C . SER A 1 72 ? 6.494 5.637 -19.446 1.00 84.62 72 SER A C 1
ATOM 568 O O . SER A 1 72 ? 6.441 5.236 -20.610 1.00 84.62 72 SER A O 1
ATOM 570 N N . ILE A 1 73 ? 7.423 6.509 -19.038 1.00 86.12 73 ILE A N 1
ATOM 571 C CA . ILE A 1 73 ? 8.431 7.118 -19.923 1.00 86.12 73 ILE A CA 1
ATOM 572 C C . ILE A 1 73 ? 9.303 6.045 -20.581 1.00 86.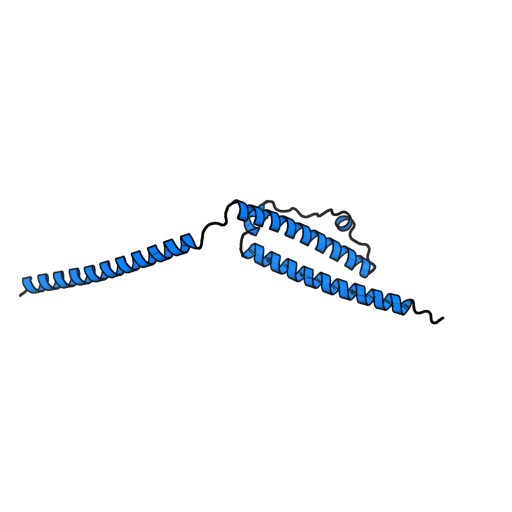12 73 ILE A C 1
ATOM 574 O O . ILE A 1 73 ? 9.497 6.054 -21.800 1.00 86.12 73 ILE A O 1
ATOM 578 N N . VAL A 1 74 ? 9.833 5.109 -19.790 1.00 84.69 74 VAL A N 1
ATOM 579 C CA . VAL A 1 74 ? 10.737 4.070 -20.298 1.00 84.69 74 VAL A CA 1
ATOM 580 C C . VAL A 1 74 ? 9.985 3.104 -21.209 1.00 84.69 74 VAL A C 1
ATOM 582 O O . VAL A 1 74 ? 10.512 2.735 -22.254 1.00 84.69 74 VAL A O 1
ATOM 585 N N . THR A 1 75 ? 8.738 2.759 -20.884 1.00 83.06 75 THR A N 1
ATOM 586 C CA . THR A 1 75 ? 7.884 1.915 -21.731 1.00 83.06 75 THR A CA 1
ATOM 587 C C . THR A 1 75 ? 7.567 2.593 -23.063 1.00 83.06 75 THR A C 1
ATOM 589 O O . THR A 1 75 ? 7.684 1.966 -24.115 1.00 83.06 75 THR A O 1
ATOM 592 N N . GLN A 1 76 ? 7.208 3.882 -23.049 1.00 84.44 76 GLN A N 1
ATOM 593 C CA . GLN A 1 76 ? 6.969 4.666 -24.266 1.00 84.44 76 GLN A CA 1
ATOM 594 C C . GLN A 1 76 ? 8.215 4.678 -25.152 1.00 84.44 76 GLN A C 1
ATOM 596 O O . GLN A 1 76 ? 8.131 4.342 -26.335 1.00 84.44 76 GLN A O 1
ATOM 601 N N . ARG A 1 77 ? 9.381 4.947 -24.558 1.00 82.06 77 ARG A N 1
ATOM 602 C CA . ARG A 1 77 ? 10.663 4.938 -25.266 1.00 82.06 77 ARG A CA 1
ATOM 603 C C . ARG A 1 77 ? 11.021 3.555 -25.815 1.00 82.06 77 ARG A C 1
ATOM 605 O O . ARG A 1 77 ? 11.451 3.457 -26.958 1.00 82.06 77 ARG A O 1
ATOM 612 N N . ALA A 1 78 ? 10.823 2.490 -25.036 1.00 77.31 78 ALA A N 1
ATOM 613 C CA . ALA A 1 78 ? 11.090 1.111 -25.454 1.00 77.31 78 ALA A CA 1
ATOM 614 C C . ALA A 1 78 ? 10.194 0.669 -26.625 1.00 77.31 78 ALA A C 1
ATOM 616 O O . ALA A 1 78 ? 10.606 -0.140 -27.450 1.00 77.31 78 ALA A O 1
ATOM 617 N N . GLN A 1 79 ? 8.989 1.235 -26.732 1.00 80.88 79 GLN A N 1
ATOM 618 C CA . GLN A 1 79 ? 8.078 1.040 -27.864 1.00 80.88 79 GLN A CA 1
ATOM 619 C C . GLN A 1 79 ? 8.374 1.968 -29.059 1.00 80.88 79 GLN A C 1
ATOM 621 O O . GLN A 1 79 ? 7.633 1.935 -30.041 1.00 80.88 79 GLN A O 1
ATOM 626 N N . GLY A 1 80 ? 9.404 2.819 -28.984 1.00 79.62 80 GLY A N 1
ATOM 627 C CA . GLY A 1 80 ? 9.752 3.791 -30.027 1.00 79.62 80 GLY A CA 1
ATOM 628 C C . GLY A 1 80 ? 8.827 5.013 -30.102 1.00 79.62 80 GLY A C 1
ATOM 629 O O . GLY A 1 80 ? 8.815 5.705 -31.117 1.00 79.62 80 GLY A O 1
ATOM 630 N N . LYS A 1 81 ? 8.031 5.277 -29.057 1.00 81.62 81 LYS A N 1
ATOM 631 C CA . LYS A 1 81 ? 7.148 6.450 -28.949 1.00 81.62 81 LYS A CA 1
ATOM 632 C C . LYS A 1 81 ? 7.863 7.595 -28.229 1.00 81.62 81 LYS A C 1
ATOM 634 O O . LYS A 1 81 ? 8.738 7.363 -27.396 1.00 81.62 81 LYS A O 1
ATOM 639 N N . ASP A 1 82 ? 7.446 8.825 -28.519 1.00 83.31 82 ASP A N 1
ATOM 640 C CA . ASP A 1 82 ? 7.926 10.009 -27.803 1.00 83.31 82 ASP A CA 1
ATOM 641 C C . ASP A 1 82 ? 7.376 10.009 -26.361 1.00 83.31 82 ASP A C 1
ATOM 643 O O . ASP A 1 82 ? 6.165 9.817 -26.179 1.00 83.31 82 ASP A O 1
ATOM 647 N N . PRO A 1 83 ? 8.227 10.146 -25.328 1.00 82.69 83 PRO A N 1
ATOM 648 C CA . PRO A 1 83 ? 7.775 10.113 -23.947 1.00 82.69 83 PRO A CA 1
ATOM 649 C C . PRO A 1 83 ? 6.962 11.358 -23.579 1.00 82.69 83 PRO A C 1
ATOM 651 O O . PRO A 1 83 ? 7.202 12.458 -24.071 1.00 82.69 83 PRO A O 1
ATOM 654 N N . ASN A 1 84 ? 6.018 11.210 -22.649 1.00 82.25 84 ASN A N 1
ATOM 655 C CA . ASN A 1 84 ? 5.239 12.344 -22.157 1.00 82.25 84 ASN A CA 1
ATOM 656 C C . ASN A 1 84 ? 6.146 13.375 -21.454 1.00 82.25 84 ASN A C 1
ATOM 658 O O . ASN A 1 84 ? 6.692 13.112 -20.381 1.00 82.25 84 ASN A O 1
ATOM 662 N N . LEU A 1 85 ? 6.260 14.570 -22.042 1.00 79.94 85 LEU A N 1
ATOM 663 C CA . LEU A 1 85 ? 7.130 15.640 -21.548 1.00 79.94 85 LEU A CA 1
ATOM 664 C C . LEU A 1 85 ? 6.731 16.145 -20.152 1.00 79.94 85 LEU A C 1
ATOM 666 O O . LEU A 1 85 ? 7.600 16.493 -19.361 1.00 79.94 85 LEU A O 1
ATOM 670 N N . SER A 1 86 ? 5.440 16.157 -19.811 1.00 82.25 86 SER A N 1
ATOM 671 C CA . SER A 1 86 ? 4.986 16.552 -18.471 1.00 82.25 86 SER A CA 1
ATOM 672 C C . SER A 1 86 ? 5.452 15.562 -17.406 1.00 82.25 86 SER A C 1
ATOM 674 O O . SER A 1 86 ? 5.948 15.991 -16.369 1.00 82.25 86 SER A O 1
ATOM 676 N N . LEU A 1 87 ? 5.371 14.254 -17.678 1.00 81.50 87 LEU A N 1
ATOM 677 C CA . LEU A 1 87 ? 5.928 13.229 -16.788 1.00 81.50 87 LEU A CA 1
ATOM 678 C C . LEU A 1 87 ? 7.453 13.344 -16.699 1.00 81.50 87 LEU A C 1
ATOM 680 O O . LEU A 1 87 ? 8.012 13.244 -15.612 1.00 81.50 87 LEU A O 1
ATOM 684 N N . LEU A 1 88 ? 8.120 13.599 -17.829 1.00 79.62 88 LEU A N 1
ATOM 685 C CA . LEU A 1 88 ? 9.575 13.746 -17.888 1.00 79.62 88 LEU A CA 1
ATOM 686 C C . LEU A 1 88 ? 10.081 14.940 -17.068 1.00 79.62 88 LEU A C 1
ATOM 688 O O . LEU A 1 88 ? 11.156 14.877 -16.481 1.00 79.62 88 LEU A O 1
ATOM 692 N N . LEU A 1 89 ? 9.301 16.019 -17.015 1.00 80.81 89 LEU A N 1
ATOM 693 C CA . LEU A 1 89 ? 9.601 17.222 -16.241 1.00 80.81 89 LEU A CA 1
ATOM 694 C C . LEU A 1 89 ? 9.134 17.137 -14.777 1.00 80.81 89 LEU A C 1
ATOM 696 O O . LEU A 1 89 ? 9.247 18.128 -14.058 1.00 80.81 89 LEU A O 1
ATOM 700 N N . GLY A 1 90 ? 8.589 15.999 -14.331 1.00 73.88 90 GLY A N 1
ATOM 701 C CA . GLY A 1 90 ? 8.053 15.851 -12.972 1.00 73.88 90 GLY A CA 1
ATOM 702 C C . GLY A 1 90 ? 6.818 16.720 -12.711 1.00 73.88 90 GLY A C 1
ATOM 703 O O . GLY A 1 90 ? 6.532 17.098 -11.580 1.00 73.88 90 GLY A O 1
ATOM 704 N N . ILE A 1 91 ? 6.081 17.090 -13.760 1.00 75.81 91 ILE A N 1
ATOM 705 C CA . ILE A 1 91 ? 4.860 17.887 -13.645 1.00 75.81 91 ILE A CA 1
ATOM 706 C C . ILE A 1 91 ? 3.691 16.920 -13.482 1.00 75.81 91 ILE A C 1
ATOM 708 O O . ILE A 1 91 ? 3.026 16.524 -14.443 1.00 75.81 91 ILE A O 1
ATOM 712 N N . HIS A 1 92 ? 3.433 16.530 -12.240 1.00 66.75 92 HIS A N 1
ATOM 713 C CA . HIS A 1 92 ? 2.275 15.716 -11.902 1.00 66.75 92 HIS A CA 1
ATOM 714 C C . HIS A 1 92 ? 1.030 16.621 -11.886 1.00 66.75 92 HIS A C 1
ATOM 716 O O . HIS A 1 92 ? 0.833 17.415 -10.968 1.00 66.75 92 HIS A O 1
ATOM 722 N N . SER A 1 93 ? 0.154 16.513 -12.891 1.00 54.91 93 SER A N 1
ATOM 723 C CA . SER A 1 93 ? -1.221 17.024 -12.768 1.00 54.91 93 SER A CA 1
ATOM 724 C C . SER A 1 93 ? -2.020 16.076 -11.886 1.00 54.91 93 SER A C 1
ATOM 726 O O . SER A 1 93 ? -2.853 15.316 -12.365 1.00 54.91 93 SER A O 1
ATOM 728 N N . VAL A 1 94 ? -1.732 16.079 -10.590 1.00 49.41 94 VAL A N 1
ATOM 729 C CA . VAL A 1 94 ? -2.536 15.357 -9.612 1.00 49.41 94 VAL A CA 1
ATOM 730 C C . VAL A 1 94 ? -2.750 16.286 -8.436 1.00 49.41 94 VAL A C 1
ATOM 732 O O . VAL A 1 94 ? -1.855 16.570 -7.645 1.00 49.41 94 VAL A O 1
ATOM 735 N N . GLN A 1 95 ? -3.977 16.792 -8.371 1.00 44.94 95 GLN A N 1
ATOM 736 C CA . GLN A 1 95 ? -4.580 17.316 -7.162 1.00 44.94 95 GLN A CA 1
ATOM 737 C C . GLN A 1 95 ? -4.411 16.240 -6.089 1.00 44.94 95 GLN A C 1
ATOM 739 O O . GLN A 1 95 ? -5.174 15.284 -6.077 1.00 44.94 95 GLN A O 1
ATOM 744 N N . TYR A 1 96 ? -3.402 16.358 -5.229 1.00 45.62 96 TYR A N 1
ATOM 745 C CA . TYR A 1 96 ? -3.360 15.594 -3.991 1.00 45.62 96 TYR A CA 1
ATOM 746 C C . TYR A 1 96 ? -4.543 16.122 -3.179 1.00 45.62 96 TYR A C 1
ATOM 748 O O . TYR A 1 96 ? -4.484 17.273 -2.722 1.00 45.62 96 TYR A O 1
ATOM 756 N N . PRO A 1 97 ? -5.672 15.398 -3.055 1.00 45.41 97 PRO A N 1
ATOM 757 C CA . PRO A 1 97 ? -6.751 15.897 -2.240 1.00 45.41 97 PRO A CA 1
ATOM 758 C C . PRO A 1 97 ? -6.175 15.874 -0.832 1.00 45.41 97 PRO A C 1
ATOM 760 O O . PRO A 1 97 ? -5.899 14.817 -0.275 1.00 45.41 97 PRO A O 1
ATOM 763 N N . VAL A 1 98 ? -5.993 17.049 -0.237 1.00 48.72 98 VAL A N 1
ATOM 764 C CA . VAL A 1 98 ? -5.579 17.227 1.165 1.00 48.72 98 VAL A CA 1
ATOM 765 C C . VAL A 1 98 ? -6.438 16.373 2.125 1.00 48.72 98 VAL A C 1
ATOM 767 O O . VAL A 1 98 ? -6.023 16.083 3.242 1.00 48.72 98 VAL A O 1
ATOM 770 N N . LYS A 1 99 ? 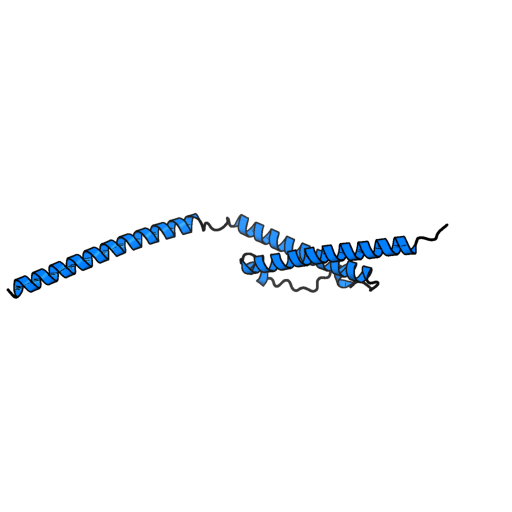-7.601 15.910 1.651 1.00 46.59 99 LYS A N 1
ATOM 771 C CA . LYS A 1 99 ? -8.543 14.997 2.296 1.00 46.59 99 LYS A CA 1
ATOM 772 C C . LYS A 1 99 ? -8.106 13.528 2.396 1.00 46.59 99 LYS A C 1
ATOM 774 O O . LYS A 1 99 ? -8.596 12.856 3.290 1.00 46.59 99 LYS A O 1
ATOM 779 N N . GLU A 1 100 ? -7.208 13.023 1.546 1.00 51.31 100 GLU A N 1
ATOM 780 C CA . GLU A 1 100 ? -6.773 11.616 1.636 1.00 51.31 100 GLU A CA 1
ATOM 781 C C . GLU A 1 100 ? -5.891 11.364 2.859 1.00 51.31 100 GLU A C 1
ATOM 783 O O . GLU A 1 100 ? -5.875 10.249 3.353 1.00 51.31 100 GLU A O 1
ATOM 788 N N . LYS A 1 101 ? -5.226 12.386 3.419 1.00 53.06 101 LYS A N 1
ATOM 789 C CA . LYS A 1 101 ? -4.312 12.232 4.565 1.00 53.06 101 LYS A CA 1
ATOM 790 C C . LYS A 1 101 ? -4.931 11.553 5.795 1.00 53.06 101 LYS A C 1
ATOM 792 O O . LYS A 1 101 ? -4.176 10.946 6.549 1.00 53.06 101 LYS A O 1
ATOM 797 N N . ASP A 1 102 ? -6.245 11.655 5.984 1.00 52.41 102 ASP A N 1
ATOM 798 C CA . ASP A 1 102 ? -6.976 11.037 7.101 1.00 52.41 102 ASP A CA 1
ATOM 799 C C . ASP A 1 102 ? -7.348 9.563 6.813 1.00 52.41 102 ASP A C 1
ATOM 801 O O . ASP A 1 102 ? -7.316 8.720 7.705 1.00 52.41 102 ASP A O 1
ATOM 805 N N . ASP A 1 103 ? -7.574 9.211 5.540 1.00 55.69 103 ASP A N 1
ATOM 806 C CA . ASP A 1 103 ? -7.921 7.850 5.093 1.00 55.69 103 ASP A CA 1
ATOM 807 C C . ASP A 1 103 ? -6.703 6.911 4.965 1.00 55.69 103 ASP A C 1
ATOM 809 O O . ASP A 1 103 ? -6.869 5.693 4.875 1.00 55.69 103 ASP A O 1
ATOM 813 N N . LEU A 1 104 ? -5.466 7.430 4.984 1.00 57.47 104 LEU A N 1
ATOM 814 C CA . LEU A 1 104 ? -4.232 6.630 4.812 1.00 57.47 104 LEU A CA 1
ATOM 815 C C . LEU A 1 104 ? -3.884 5.753 6.027 1.00 57.47 104 LEU A C 1
ATOM 817 O O . LEU A 1 104 ? -3.088 4.823 5.901 1.00 57.47 104 LEU A O 1
ATOM 821 N N . LEU A 1 105 ? -4.467 6.045 7.194 1.00 59.03 105 LEU A N 1
ATOM 822 C CA . LEU A 1 105 ? -4.358 5.214 8.400 1.00 59.03 105 LEU A CA 1
ATOM 823 C C . LEU A 1 105 ? -5.511 4.205 8.517 1.00 59.03 105 LEU A C 1
ATOM 825 O O . LEU A 1 105 ? -5.497 3.358 9.412 1.00 59.03 105 LEU A O 1
ATOM 829 N N . SER A 1 106 ? -6.501 4.272 7.620 1.00 66.62 106 SER A N 1
ATOM 830 C CA . SER A 1 106 ? -7.554 3.266 7.556 1.00 66.62 106 SER A CA 1
ATOM 831 C C . SER A 1 106 ? -7.002 1.965 6.948 1.00 66.62 106 SER A C 1
ATOM 833 O O . SER A 1 106 ? -6.171 2.001 6.030 1.00 66.62 106 SER A O 1
ATOM 835 N N . PRO A 1 107 ? -7.452 0.792 7.426 1.00 69.31 107 PRO A N 1
ATOM 836 C CA . PRO A 1 107 ? -7.049 -0.490 6.849 1.00 69.31 107 PRO A CA 1
ATOM 837 C C . PRO A 1 107 ? -7.386 -0.586 5.351 1.00 69.31 107 PRO A C 1
ATOM 839 O O . PRO A 1 107 ? -6.647 -1.225 4.602 1.00 69.31 107 PRO A O 1
ATOM 842 N N . ASP A 1 108 ? -8.437 0.104 4.899 1.00 71.31 108 ASP A N 1
ATOM 843 C CA . ASP A 1 108 ? -8.858 0.139 3.497 1.00 71.31 108 ASP A CA 1
ATOM 844 C C . ASP A 1 108 ? -7.905 0.968 2.618 1.00 71.31 108 ASP A C 1
ATOM 846 O O . ASP A 1 108 ? -7.527 0.529 1.526 1.00 71.31 108 ASP A O 1
ATOM 850 N N . GLY A 1 109 ? -7.441 2.126 3.103 1.00 71.69 109 GLY A N 1
ATOM 851 C CA . GLY A 1 109 ? -6.440 2.948 2.413 1.00 71.69 109 GLY A CA 1
ATOM 852 C C . GLY A 1 109 ? -5.102 2.222 2.258 1.00 71.69 109 GLY A C 1
ATOM 853 O O . GLY A 1 109 ? -4.504 2.213 1.176 1.00 71.69 109 GLY A O 1
ATOM 854 N N . LEU A 1 110 ? -4.669 1.522 3.312 1.00 72.94 110 LEU A N 1
ATOM 855 C CA . LEU A 1 110 ? -3.453 0.709 3.286 1.00 72.94 110 LEU A CA 1
ATOM 856 C C . LEU A 1 110 ? -3.582 -0.497 2.340 1.00 72.94 110 LEU A C 1
ATOM 858 O O . LEU A 1 110 ? -2.648 -0.797 1.593 1.00 72.94 110 LEU A O 1
ATOM 862 N N . ALA A 1 111 ? -4.739 -1.167 2.326 1.00 77.44 111 ALA A N 1
ATOM 863 C CA . ALA A 1 111 ? -5.003 -2.280 1.418 1.00 77.44 111 ALA A CA 1
ATOM 864 C C . ALA A 1 111 ? -4.955 -1.839 -0.053 1.00 77.44 111 ALA A C 1
ATOM 866 O O . ALA A 1 111 ? -4.324 -2.509 -0.874 1.00 77.44 111 ALA A O 1
ATOM 867 N N . LYS A 1 112 ? -5.549 -0.686 -0.382 1.00 77.88 112 LYS A N 1
ATOM 868 C CA . LYS A 1 112 ? -5.496 -0.110 -1.733 1.00 77.88 112 LYS A CA 1
ATOM 869 C C . LYS A 1 112 ? -4.057 0.189 -2.159 1.00 77.88 112 LYS A C 1
ATOM 871 O O . LYS A 1 112 ? -3.637 -0.228 -3.238 1.00 77.88 112 LYS A O 1
ATOM 876 N N . LYS A 1 113 ? -3.265 0.821 -1.289 1.00 75.19 113 LYS A N 1
ATOM 877 C CA . LYS A 1 113 ? -1.849 1.109 -1.562 1.00 75.19 113 LYS A CA 1
ATOM 878 C C . LYS A 1 113 ? -1.005 -0.146 -1.740 1.00 75.19 113 LYS A C 1
ATOM 880 O O . LYS A 1 113 ? -0.152 -0.183 -2.620 1.00 75.19 113 LYS A O 1
ATOM 885 N N . LEU A 1 114 ? -1.270 -1.203 -0.974 1.00 80.25 114 LEU A N 1
ATOM 886 C CA . LEU A 1 114 ? -0.594 -2.486 -1.162 1.00 80.25 114 LEU A CA 1
ATOM 887 C C . LEU A 1 114 ? -0.869 -3.078 -2.553 1.00 80.25 114 LEU A C 1
ATOM 889 O O . LEU A 1 114 ? 0.033 -3.652 -3.163 1.00 80.25 114 LEU A O 1
ATOM 893 N N . VAL A 1 115 ? -2.097 -2.942 -3.061 1.00 84.94 115 VAL A N 1
ATOM 894 C CA . VAL A 1 115 ? -2.447 -3.365 -4.425 1.00 84.94 115 VAL A CA 1
ATOM 895 C C . VAL A 1 115 ? -1.705 -2.522 -5.461 1.00 84.94 115 VAL A C 1
ATOM 897 O O . VAL A 1 115 ? -1.107 -3.095 -6.369 1.00 84.94 115 VAL A O 1
ATOM 900 N N . GLU A 1 116 ? -1.668 -1.196 -5.298 1.00 81.56 116 GLU A N 1
ATOM 901 C CA . GLU A 1 116 ? -0.921 -0.290 -6.186 1.00 81.56 116 GLU A CA 1
ATOM 902 C C . GLU A 1 116 ? 0.577 -0.640 -6.234 1.00 81.56 116 GLU A C 1
ATOM 904 O O . GLU A 1 116 ? 1.148 -0.754 -7.316 1.00 81.56 116 GLU A O 1
ATOM 909 N N . VAL A 1 117 ? 1.206 -0.905 -5.081 1.00 83.44 117 VAL A N 1
ATOM 910 C CA . VAL A 1 117 ? 2.623 -1.308 -4.998 1.00 83.44 117 VAL A CA 1
ATOM 911 C C . VAL A 1 117 ? 2.866 -2.659 -5.674 1.00 83.44 117 VAL A C 1
ATOM 913 O O . VAL A 1 117 ? 3.837 -2.817 -6.413 1.00 83.44 117 VAL A O 1
ATOM 916 N N . LYS A 1 118 ? 1.991 -3.647 -5.450 1.00 85.81 118 LYS A N 1
ATOM 917 C CA . LYS A 1 118 ? 2.101 -4.964 -6.103 1.00 85.81 118 LYS A CA 1
ATOM 918 C C . LYS A 1 118 ? 1.962 -4.860 -7.618 1.00 85.81 118 LYS A C 1
ATOM 920 O O . LYS A 1 118 ? 2.688 -5.536 -8.343 1.00 85.81 118 LYS A O 1
ATOM 925 N N . GLN A 1 119 ? 1.044 -4.020 -8.082 1.00 87.00 119 GLN A N 1
ATOM 926 C CA . GLN A 1 119 ? 0.832 -3.779 -9.501 1.00 87.00 119 GLN A CA 1
ATOM 927 C C . GLN A 1 119 ? 2.054 -3.100 -10.128 1.00 87.00 119 GLN A C 1
ATOM 929 O O . GLN A 1 119 ? 2.551 -3.575 -11.146 1.00 87.00 119 GLN A O 1
ATOM 934 N N . LEU A 1 120 ? 2.613 -2.083 -9.469 1.00 84.56 120 LEU A N 1
ATOM 935 C CA . LEU A 1 120 ? 3.844 -1.439 -9.921 1.00 84.56 120 LEU A CA 1
ATOM 936 C C . LEU A 1 120 ? 5.027 -2.412 -9.974 1.00 84.56 120 LEU A C 1
ATOM 938 O O . LEU A 1 120 ? 5.815 -2.382 -10.914 1.00 84.56 120 LEU A O 1
ATOM 942 N N . HIS A 1 121 ? 5.154 -3.309 -8.994 1.00 84.50 121 HIS A N 1
ATOM 943 C CA . HIS A 1 121 ? 6.204 -4.327 -9.016 1.00 84.50 121 HIS A CA 1
ATOM 944 C C . HIS A 1 121 ? 6.092 -5.238 -10.247 1.00 84.50 121 HIS A C 1
ATOM 946 O O . HIS A 1 121 ? 7.100 -5.543 -10.881 1.00 84.50 121 HIS A O 1
ATOM 952 N N . LYS A 1 122 ? 4.866 -5.625 -10.617 1.00 89.19 122 LYS A N 1
ATOM 953 C CA . LYS A 1 122 ? 4.610 -6.389 -11.840 1.00 89.19 122 LYS A CA 1
ATOM 954 C C . LYS A 1 122 ? 4.963 -5.586 -13.094 1.00 89.19 122 LYS A C 1
ATOM 956 O O . LYS A 1 122 ? 5.631 -6.108 -13.974 1.00 89.19 122 LYS A O 1
ATOM 961 N N . GLU A 1 123 ? 4.576 -4.316 -13.152 1.00 86.44 123 GLU A N 1
ATOM 962 C CA . GLU A 1 123 ? 4.923 -3.424 -14.264 1.00 86.44 123 GLU A CA 1
ATOM 963 C C . GLU A 1 123 ? 6.443 -3.298 -14.436 1.00 86.44 123 GLU A C 1
ATOM 965 O O . GLU A 1 123 ? 6.952 -3.440 -15.544 1.00 86.44 123 GLU A O 1
ATOM 970 N N . VAL A 1 124 ? 7.198 -3.127 -13.348 1.00 87.31 124 VAL A N 1
ATOM 971 C CA . VAL A 1 124 ? 8.671 -3.097 -13.385 1.00 87.31 124 VAL A CA 1
ATOM 972 C C . VAL A 1 124 ? 9.259 -4.410 -13.918 1.00 87.31 124 VAL A C 1
ATOM 974 O O . VAL A 1 124 ? 10.229 -4.386 -14.676 1.00 87.31 124 VAL A O 1
ATOM 977 N N . GLU A 1 125 ? 8.680 -5.551 -13.550 1.00 89.56 125 GLU A N 1
ATOM 978 C CA . GLU A 1 125 ? 9.089 -6.866 -14.050 1.00 89.56 125 GLU A CA 1
ATOM 979 C C . GLU A 1 125 ? 8.827 -7.018 -15.559 1.00 89.56 125 GLU A C 1
ATOM 981 O O . GLU A 1 125 ? 9.707 -7.445 -16.316 1.00 89.56 125 GLU A O 1
ATOM 986 N N . ASP A 1 126 ? 7.651 -6.584 -16.012 1.00 88.31 126 ASP A N 1
ATOM 987 C CA . ASP A 1 126 ? 7.276 -6.566 -17.425 1.00 88.31 126 ASP A CA 1
ATOM 988 C C . ASP A 1 126 ? 8.205 -5.627 -18.220 1.00 88.31 126 ASP A C 1
ATOM 990 O O . ASP A 1 126 ? 8.674 -5.979 -19.305 1.00 88.31 126 ASP A O 1
ATOM 994 N N . LEU A 1 127 ? 8.557 -4.461 -17.657 1.00 86.06 127 LEU A N 1
ATOM 995 C CA . LEU A 1 127 ? 9.519 -3.537 -18.264 1.00 86.06 127 LEU A CA 1
ATOM 996 C C . LEU A 1 127 ? 10.901 -4.164 -18.393 1.00 86.06 127 LEU A C 1
ATOM 998 O O . LEU A 1 127 ? 11.545 -4.027 -19.430 1.00 86.06 127 LEU A O 1
ATOM 1002 N N . ARG A 1 128 ? 11.371 -4.843 -17.343 1.00 88.19 128 ARG A N 1
ATOM 1003 C CA . ARG A 1 128 ? 12.673 -5.514 -17.356 1.00 88.19 128 ARG A CA 1
ATOM 1004 C C . ARG A 1 128 ? 12.722 -6.576 -18.446 1.00 88.19 128 ARG A C 1
ATOM 1006 O O . ARG A 1 128 ? 13.729 -6.668 -19.147 1.00 88.19 128 ARG A O 1
ATOM 1013 N N . THR A 1 129 ? 11.638 -7.327 -18.614 1.00 87.50 129 THR A N 1
ATOM 1014 C CA . THR A 1 129 ? 11.496 -8.312 -19.692 1.00 87.50 129 THR A CA 1
ATOM 1015 C C . THR A 1 129 ? 11.548 -7.626 -21.056 1.00 87.50 129 THR A C 1
ATOM 1017 O O . THR A 1 129 ? 12.399 -7.964 -21.871 1.00 87.50 129 THR A O 1
ATOM 1020 N N . ALA A 1 130 ? 10.755 -6.570 -21.268 1.00 84.25 130 ALA A N 1
ATOM 1021 C CA . ALA A 1 130 ? 10.731 -5.830 -22.531 1.00 84.25 130 ALA A CA 1
ATOM 1022 C C . ALA A 1 130 ? 12.086 -5.190 -22.893 1.00 84.25 130 ALA A C 1
ATOM 1024 O O . ALA A 1 130 ? 12.495 -5.212 -24.055 1.00 84.25 130 ALA A O 1
ATOM 1025 N N . ILE A 1 131 ? 12.801 -4.636 -21.907 1.00 84.06 131 ILE A N 1
ATOM 1026 C CA . ILE A 1 131 ? 14.160 -4.105 -22.091 1.00 84.06 131 ILE A CA 1
ATOM 1027 C C . ILE A 1 131 ? 15.127 -5.233 -22.455 1.00 84.06 131 ILE A C 1
ATOM 1029 O O . ILE A 1 131 ? 15.957 -5.054 -23.342 1.00 84.06 131 ILE A O 1
ATOM 1033 N N . SER A 1 132 ? 15.017 -6.388 -21.797 1.00 85.50 132 SER A N 1
ATOM 1034 C CA . SER A 1 132 ? 15.873 -7.548 -22.068 1.00 85.50 132 SER A CA 1
ATOM 1035 C C . SER A 1 132 ? 15.645 -8.098 -23.478 1.00 85.50 132 SER A C 1
ATOM 1037 O O . SER A 1 132 ? 16.614 -8.358 -24.186 1.00 85.50 132 SER A O 1
ATOM 1039 N N . ASP A 1 133 ? 14.389 -8.194 -23.917 1.00 86.50 133 ASP A N 1
ATOM 1040 C CA . ASP A 1 133 ? 14.028 -8.636 -25.267 1.00 86.50 133 ASP A CA 1
ATOM 1041 C C . ASP A 1 133 ? 14.544 -7.665 -26.333 1.00 86.50 133 ASP A C 1
ATOM 1043 O O . ASP A 1 133 ? 15.121 -8.088 -27.336 1.00 86.50 133 ASP A O 1
ATOM 1047 N N . ARG A 1 134 ? 14.388 -6.350 -26.106 1.00 81.00 134 ARG A N 1
ATOM 1048 C CA . ARG A 1 134 ? 14.969 -5.321 -26.983 1.00 81.00 134 ARG A CA 1
ATOM 1049 C C . ARG A 1 134 ? 16.487 -5.424 -27.035 1.00 81.00 134 ARG A C 1
ATOM 1051 O O . ARG A 1 134 ? 17.039 -5.410 -28.123 1.00 81.00 134 ARG A O 1
ATOM 1058 N N . TYR A 1 135 ? 17.150 -5.581 -25.894 1.00 83.38 135 TYR A N 1
ATOM 1059 C CA . TYR A 1 135 ? 18.603 -5.719 -25.839 1.00 83.38 135 TYR A CA 1
ATOM 1060 C C . TYR A 1 135 ? 19.097 -6.973 -26.573 1.00 83.38 135 TYR A C 1
ATOM 1062 O O . TYR A 1 135 ? 20.077 -6.907 -27.311 1.00 83.38 135 TYR A O 1
ATOM 1070 N N . ALA A 1 136 ? 18.415 -8.109 -26.406 1.00 85.75 136 ALA A N 1
ATOM 1071 C CA . ALA A 1 136 ? 18.732 -9.342 -27.120 1.00 85.75 136 ALA A CA 1
ATOM 1072 C C . ALA A 1 136 ? 18.531 -9.187 -28.633 1.00 85.75 136 ALA A C 1
ATOM 1074 O O . ALA A 1 136 ? 19.370 -9.644 -29.409 1.00 85.75 136 ALA A O 1
ATOM 1075 N N . GLN A 1 137 ? 17.456 -8.511 -29.049 1.00 8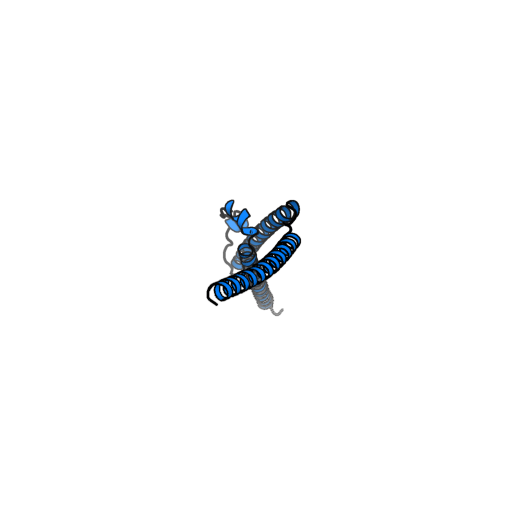0.81 137 GLN A N 1
ATOM 1076 C CA . GLN A 1 137 ? 17.223 -8.209 -30.454 1.00 80.81 137 GLN A CA 1
ATOM 1077 C C . GLN A 1 137 ? 18.284 -7.255 -31.011 1.00 80.81 137 GLN A C 1
ATOM 1079 O O . GLN A 1 137 ? 18.854 -7.556 -32.048 1.00 80.81 137 GLN A O 1
ATOM 1084 N N . ASP A 1 138 ? 18.609 -6.163 -30.321 1.00 78.19 138 ASP A N 1
ATOM 1085 C CA . ASP A 1 138 ? 19.629 -5.209 -30.764 1.00 78.19 138 ASP A CA 1
ATOM 1086 C C . ASP A 1 138 ? 21.013 -5.873 -30.854 1.00 78.19 138 ASP A C 1
ATOM 1088 O O . ASP A 1 138 ? 21.782 -5.593 -31.771 1.00 78.19 138 ASP A O 1
ATOM 1092 N N . MET A 1 139 ? 21.342 -6.782 -29.931 1.00 77.62 139 MET A N 1
ATOM 1093 C CA . MET A 1 139 ? 22.570 -7.580 -30.003 1.00 77.62 139 MET A CA 1
ATOM 1094 C C . MET A 1 139 ? 22.550 -8.589 -31.159 1.00 77.62 139 MET A C 1
ATOM 1096 O O . MET A 1 139 ? 23.586 -8.805 -31.783 1.00 77.62 139 MET A O 1
ATOM 1100 N N . GLY A 1 140 ? 21.394 -9.179 -31.473 1.00 70.75 140 GLY A N 1
ATOM 1101 C CA . GLY A 1 140 ? 21.222 -10.070 -32.623 1.00 70.75 140 GLY A CA 1
ATOM 1102 C C . GLY A 1 140 ? 21.249 -9.341 -33.971 1.00 70.75 140 GLY A C 1
ATOM 1103 O O . GLY A 1 140 ? 21.881 -9.818 -34.909 1.00 70.75 140 GLY A O 1
ATOM 1104 N N . ASP A 1 141 ? 20.634 -8.162 -34.061 1.00 65.88 141 ASP A N 1
ATOM 1105 C CA . ASP A 1 141 ? 20.583 -7.321 -35.263 1.00 65.88 141 ASP A CA 1
ATOM 1106 C C . ASP A 1 141 ? 21.952 -6.665 -35.550 1.00 65.88 141 ASP A C 1
ATOM 1108 O O . ASP A 1 141 ? 22.302 -6.427 -36.706 1.00 65.88 141 ASP A O 1
ATOM 1112 N N . ASN A 1 142 ? 22.778 -6.439 -34.517 1.00 60.84 142 ASN A N 1
ATOM 1113 C CA . ASN A 1 142 ? 24.169 -5.986 -34.650 1.00 60.84 142 ASN A CA 1
ATOM 1114 C C . ASN A 1 142 ? 25.186 -7.124 -34.888 1.00 60.84 142 ASN A C 1
ATOM 1116 O O . ASN A 1 142 ? 26.383 -6.845 -35.018 1.00 60.84 142 ASN A O 1
ATOM 1120 N N . CYS A 1 143 ? 24.761 -8.391 -34.997 1.00 57.31 143 CYS A N 1
ATOM 1121 C CA . CYS A 1 143 ? 25.618 -9.479 -35.480 1.00 57.31 143 CYS A CA 1
ATOM 1122 C C . CYS A 1 143 ? 25.820 -9.374 -36.999 1.00 57.31 143 CYS A C 1
ATOM 1124 O O . CYS A 1 143 ? 25.340 -10.189 -37.784 1.00 57.31 143 CYS A O 1
ATOM 1126 N N . ILE A 1 144 ? 26.604 -8.386 -37.422 1.00 57.84 144 ILE A N 1
ATOM 1127 C CA . ILE A 1 144 ? 27.307 -8.465 -38.696 1.00 57.84 144 ILE A CA 1
ATOM 1128 C C . ILE A 1 144 ? 28.345 -9.575 -38.507 1.00 57.84 144 ILE A C 1
ATOM 1130 O O . ILE A 1 144 ? 29.301 -9.406 -37.750 1.00 57.84 144 ILE A O 1
ATOM 1134 N N . THR A 1 145 ? 28.144 -10.731 -39.140 1.00 57.28 145 THR A N 1
ATOM 1135 C CA . THR A 1 145 ? 29.233 -11.689 -39.357 1.00 57.28 145 THR A CA 1
ATOM 1136 C C . THR A 1 145 ? 30.366 -10.937 -40.053 1.00 57.28 145 THR A C 1
ATOM 1138 O O . THR A 1 145 ? 30.208 -10.555 -41.215 1.00 57.28 145 THR A O 1
ATOM 1141 N N . GLN A 1 146 ? 31.450 -10.663 -39.326 1.00 46.97 146 GLN A N 1
ATOM 1142 C CA . GLN A 1 146 ? 32.733 -10.281 -39.918 1.00 46.97 146 GLN A CA 1
ATOM 1143 C C . GLN A 1 146 ? 33.475 -11.531 -40.374 1.00 46.97 146 GLN A C 1
ATOM 1145 O O . GLN A 1 146 ? 33.417 -12.543 -39.637 1.00 46.97 146 GLN A O 1
#